Protein AF-A0A535E400-F1 (afdb_monomer)

Radius of gyration: 15.7 Å; Cα contacts (8 Å, |Δi|>4): 173; chains: 1; bounding box: 40×25×43 Å

Solvent-accessible surface area (backbone atoms only — not comparable to full-atom values): 6225 Å² total; per-residue (Å²): 116,65,69,53,28,50,51,27,45,48,40,24,52,52,17,51,52,37,37,52,54,22,48,54,35,40,61,75,34,59,84,60,87,68,82,94,63,97,67,65,91,65,48,52,52,55,51,12,53,51,27,9,50,51,5,20,55,40,16,41,76,36,69,87,43,65,66,16,49,40,28,18,52,41,3,33,47,34,11,49,36,41,26,52,37,24,51,30,45,40,46,23,68,74,68,70,42,74,71,39,49,61,50,25,54,50,51,38,52,54,39,51,50,50,40,51,50,52,47,52,54,64,74,78,110

Nearest PDB structures (foldseek):
  6n4n-assembly1_F  TM=5.732E-01  e=4.960E+00  synthetic construct
  7tcd-assembly1_A  TM=4.272E-01  e=2.840E+00  synthetic construct
  5nqn-assembly1_A  TM=3.923E-01  e=4.715E+00  Methylosinus trichosporium OB3b

Foldseek 3Di:
DVVQLVVLVVLLVLLVVLLVLLVVLCVLLVPQDADDDPDDDCNLSVQLNVLSVQLSVCCNVPVVDLSSVLSSLLSNLSSNLSSLLSVLSSVCVVVVPPVSNVVNVVSSVVSVVVSVVVSVVSVVD

Secondary structure (DSSP, 8-state):
-HHHHHHHHHHHHHHHHHHHHHHHHHHHTTTPPPP--SS-TTHHHHHHHHHHHHHHHHHHH-TT-HHHHHHHHHHHHHHHHHHHHHHHHHHHHHH--TTHHHHHHHHHHHHHHHHHHHHHHTT--

Sequence (125 aa):
MTRAAALAWSLCGIALAIVVVGGLLHLVSWNVSRPSGLTPRGFALLLAVAYALVGAIVASRAPRNAIGWIFAVAGVAAAAQYAIEQIVYVVSERSGSPLLAPAAVVMLVLGAINSLATAIALLYL

pLDDT: mean 80.52, std 13.1, range [53.44, 97.88]

Mean predicted aligned error: 7.52 Å

Structure (mmCIF, N/CA/C/O backbone):
data_AF-A0A535E400-F1
#
_entry.id   AF-A0A535E400-F1
#
loop_
_atom_site.group_PDB
_atom_site.id
_atom_site.type_symbol
_atom_site.label_atom_id
_atom_site.label_alt_id
_atom_site.label_comp_id
_atom_site.label_asym_id
_atom_site.label_entity_id
_atom_site.label_seq_id
_atom_site.pdbx_PDB_ins_code
_atom_site.Cartn_x
_atom_site.Cartn_y
_atom_site.Cartn_z
_atom_site.occupancy
_atom_site.B_iso_or_equiv
_atom_site.auth_seq_id
_atom_site.auth_comp_id
_atom_site.auth_asym_id
_atom_site.auth_atom_id
_atom_site.pdbx_PDB_model_num
ATOM 1 N N . MET A 1 1 ? -18.681 9.164 16.498 1.00 57.22 1 MET A N 1
ATOM 2 C CA . MET A 1 1 ? -18.130 7.951 15.846 1.00 57.22 1 MET A CA 1
ATOM 3 C C . MET A 1 1 ? -17.819 8.136 14.354 1.00 57.22 1 MET A C 1
ATOM 5 O O . MET 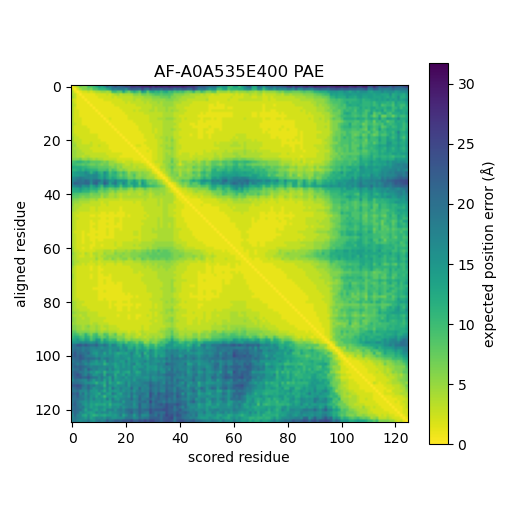A 1 1 ? -16.937 7.456 13.855 1.00 57.22 1 MET A O 1
ATOM 9 N N . THR A 1 2 ? -18.441 9.086 13.646 1.00 75.25 2 THR A N 1
ATOM 10 C CA . THR A 1 2 ? -18.266 9.282 12.190 1.00 75.25 2 THR A CA 1
ATOM 11 C C . THR A 1 2 ? -16.898 9.823 11.755 1.00 75.25 2 THR A C 1
ATOM 13 O O . THR A 1 2 ? -16.397 9.403 10.722 1.00 75.25 2 THR A O 1
ATOM 16 N N . ARG A 1 3 ? -16.251 10.706 12.535 1.00 87.00 3 ARG A N 1
ATOM 17 C CA . ARG A 1 3 ? -14.956 11.317 12.154 1.00 87.00 3 ARG A CA 1
ATOM 18 C C . ARG A 1 3 ? -13.804 10.309 12.060 1.00 87.00 3 ARG A C 1
ATOM 20 O O . ARG A 1 3 ? -13.054 10.337 11.095 1.00 87.00 3 ARG A O 1
ATOM 27 N N . ALA A 1 4 ? -13.689 9.405 13.035 1.00 86.25 4 ALA A N 1
ATOM 28 C CA . ALA A 1 4 ? -12.661 8.362 13.032 1.00 86.25 4 ALA A CA 1
ATOM 29 C C . ALA A 1 4 ? -12.864 7.376 11.873 1.00 86.25 4 ALA A C 1
ATOM 31 O O . ALA A 1 4 ? -11.920 7.055 11.163 1.00 86.25 4 ALA A O 1
ATOM 32 N N . ALA 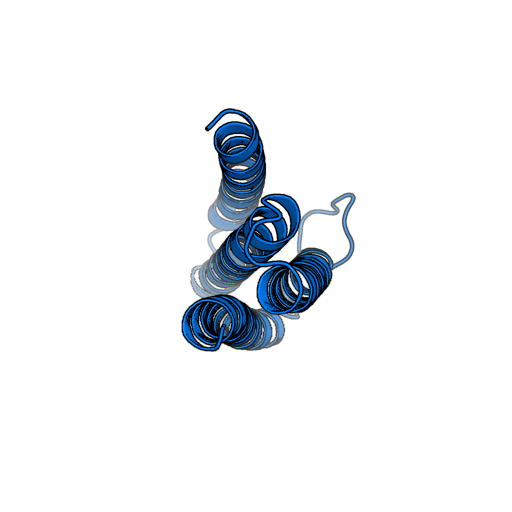A 1 5 ? -14.113 6.968 11.629 1.00 89.44 5 ALA A N 1
ATOM 33 C CA . ALA A 1 5 ? -14.444 6.142 10.477 1.00 89.44 5 ALA A CA 1
ATOM 34 C C . ALA A 1 5 ? -14.117 6.856 9.153 1.00 89.44 5 ALA A C 1
ATOM 36 O O . ALA A 1 5 ? -13.486 6.258 8.289 1.00 89.44 5 ALA A O 1
ATOM 37 N N . ALA A 1 6 ? -14.474 8.137 9.011 1.00 86.75 6 ALA A N 1
ATOM 38 C CA . ALA A 1 6 ? -14.159 8.923 7.819 1.00 86.75 6 ALA A CA 1
ATOM 39 C C . ALA A 1 6 ? -12.645 9.017 7.576 1.00 86.75 6 ALA A C 1
ATOM 41 O O . ALA A 1 6 ? -12.201 8.808 6.450 1.00 86.75 6 ALA A O 1
ATOM 42 N N . LEU A 1 7 ? -11.847 9.264 8.621 1.00 87.19 7 LEU A N 1
ATOM 43 C CA . LEU A 1 7 ? -10.387 9.292 8.515 1.00 87.19 7 LEU A CA 1
ATOM 44 C C . LEU A 1 7 ? -9.824 7.926 8.095 1.00 87.19 7 LEU A C 1
ATOM 46 O O . LEU A 1 7 ? -9.026 7.856 7.164 1.00 87.19 7 LEU A O 1
ATOM 50 N N . ALA A 1 8 ? -10.274 6.842 8.730 1.00 90.56 8 ALA A N 1
ATOM 51 C CA . ALA A 1 8 ? -9.824 5.487 8.423 1.00 90.56 8 ALA A CA 1
ATOM 52 C C . ALA A 1 8 ? -10.113 5.098 6.960 1.00 90.56 8 ALA A C 1
ATOM 54 O O . ALA A 1 8 ? -9.240 4.588 6.256 1.00 90.56 8 ALA A O 1
ATOM 55 N N . TRP A 1 9 ? -11.314 5.410 6.470 1.00 93.69 9 TRP A N 1
ATOM 56 C CA . TRP A 1 9 ? -11.683 5.182 5.072 1.00 93.69 9 TRP A CA 1
ATOM 57 C C . TRP A 1 9 ? -10.984 6.129 4.096 1.00 93.69 9 TRP A C 1
ATOM 59 O O . TRP A 1 9 ? -10.677 5.713 2.983 1.00 93.69 9 TRP A O 1
ATOM 69 N N . SER A 1 10 ? -10.668 7.358 4.509 1.00 87.62 10 SER A N 1
ATOM 70 C CA . SER A 1 10 ? -9.867 8.286 3.698 1.00 87.62 10 SER A CA 1
ATOM 71 C C . SER A 1 10 ? -8.452 7.748 3.491 1.00 87.62 10 SER A C 1
ATOM 73 O O . SER A 1 10 ? -7.964 7.744 2.365 1.00 87.62 10 SER A O 1
ATOM 75 N N . LEU A 1 11 ? -7.816 7.219 4.543 1.00 85.25 11 LEU A N 1
ATOM 76 C CA . LEU A 1 11 ? -6.508 6.561 4.437 1.00 85.25 11 LEU A CA 1
ATOM 77 C C . LEU A 1 11 ? -6.557 5.350 3.497 1.00 85.25 11 LEU A C 1
ATOM 79 O O . LEU A 1 11 ? -5.673 5.187 2.659 1.00 85.25 11 LEU A O 1
ATOM 83 N N . CYS A 1 12 ? -7.614 4.538 3.579 1.00 94.19 12 CYS A N 1
ATOM 84 C CA . CYS A 1 12 ? -7.816 3.435 2.643 1.00 94.19 12 CYS A CA 1
ATOM 85 C C . CYS A 1 12 ? -8.002 3.928 1.202 1.00 94.19 12 CYS A C 1
ATOM 87 O O . CYS A 1 12 ? -7.332 3.425 0.305 1.00 94.19 12 CYS A O 1
ATOM 89 N N . GLY A 1 13 ? -8.830 4.951 0.976 1.00 88.25 13 GLY A N 1
ATOM 90 C CA . GLY A 1 13 ? -9.009 5.563 -0.343 1.00 88.25 13 GLY A CA 1
ATOM 91 C C . GLY A 1 13 ? -7.697 6.090 -0.932 1.00 88.25 13 GLY A C 1
ATOM 92 O O . GLY A 1 13 ? -7.413 5.840 -2.101 1.00 88.25 13 GLY A O 1
ATOM 93 N N . ILE A 1 14 ? -6.861 6.739 -0.113 1.00 87.69 14 ILE A N 1
ATOM 94 C CA . ILE A 1 14 ? -5.519 7.194 -0.505 1.00 87.69 14 ILE A CA 1
ATOM 95 C C . ILE A 1 14 ? -4.641 6.004 -0.907 1.00 87.69 14 ILE A C 1
ATOM 97 O O . ILE A 1 14 ? -4.054 6.019 -1.988 1.00 87.69 14 ILE A O 1
ATOM 101 N N . ALA A 1 15 ? -4.574 4.958 -0.079 1.00 90.88 15 ALA A N 1
ATOM 102 C CA . ALA A 1 15 ? -3.788 3.764 -0.388 1.00 90.88 15 ALA A CA 1
ATOM 103 C C . ALA A 1 15 ? -4.242 3.109 -1.704 1.00 90.88 15 ALA A C 1
ATOM 105 O O . ALA A 1 15 ? -3.410 2.784 -2.550 1.00 90.88 15 ALA A O 1
ATOM 106 N N . LEU A 1 16 ? -5.554 2.972 -1.915 1.00 95.62 16 LEU A N 1
ATOM 107 C CA . LEU A 1 16 ? -6.117 2.401 -3.140 1.00 95.62 16 LEU A CA 1
ATOM 108 C C . LEU A 1 16 ? -5.820 3.266 -4.370 1.00 95.62 16 LEU A C 1
ATOM 110 O O . LEU A 1 16 ? -5.452 2.723 -5.409 1.00 95.62 16 LEU A O 1
ATOM 114 N N . ALA A 1 17 ? -5.914 4.593 -4.262 1.00 93.38 17 ALA A N 1
ATOM 115 C CA . ALA A 1 17 ? -5.559 5.496 -5.355 1.00 93.38 17 ALA A CA 1
ATOM 116 C C . ALA A 1 17 ? -4.083 5.342 -5.758 1.00 93.38 17 ALA A C 1
ATOM 118 O O . ALA A 1 17 ? -3.771 5.226 -6.945 1.00 93.38 17 ALA A O 1
ATOM 119 N N . ILE A 1 18 ? -3.178 5.259 -4.778 1.00 89.88 18 ILE A N 1
ATOM 120 C CA . ILE A 1 18 ? -1.750 5.019 -5.026 1.00 89.88 18 ILE A CA 1
ATOM 121 C C . ILE A 1 18 ? -1.533 3.640 -5.668 1.00 89.88 18 ILE A C 1
ATOM 123 O O . ILE A 1 18 ? -0.772 3.527 -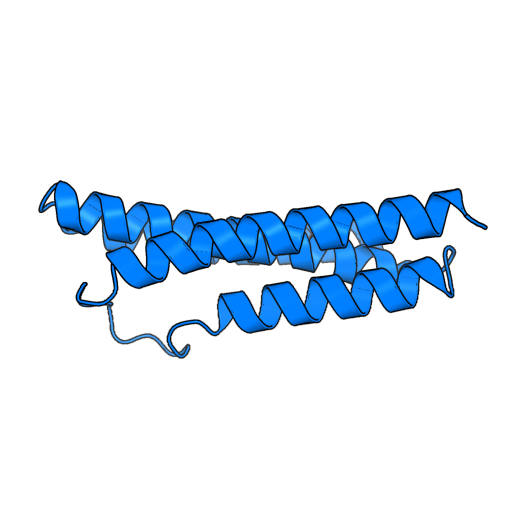6.631 1.00 89.88 18 ILE A O 1
ATOM 127 N N . VAL A 1 19 ? -2.223 2.599 -5.188 1.00 94.31 19 VAL A N 1
ATOM 128 C CA . VAL A 1 19 ? -2.168 1.249 -5.774 1.00 94.31 19 VAL A CA 1
ATOM 129 C C . VAL A 1 19 ? -2.622 1.253 -7.231 1.00 94.31 19 VAL A C 1
ATOM 131 O O . VAL A 1 19 ? -1.970 0.616 -8.055 1.00 94.31 19 VAL A O 1
ATOM 134 N N . VAL A 1 20 ? -3.691 1.976 -7.572 1.00 96.00 20 VAL A N 1
ATOM 135 C CA . VAL A 1 20 ? -4.165 2.098 -8.960 1.00 96.00 20 VAL A CA 1
ATOM 136 C C . VAL A 1 20 ? -3.092 2.740 -9.835 1.00 96.00 20 VAL A C 1
ATOM 138 O O . VAL A 1 20 ? -2.752 2.184 -10.878 1.00 96.00 20 VAL A O 1
ATOM 141 N N . VAL A 1 21 ? -2.495 3.851 -9.394 1.00 92.44 21 VAL A N 1
ATOM 142 C CA . VAL A 1 21 ? -1.403 4.512 -10.131 1.00 92.44 21 VAL A CA 1
ATOM 143 C C . VAL A 1 21 ? -0.209 3.570 -10.309 1.00 92.44 21 VAL A C 1
ATOM 145 O O . VAL A 1 21 ? 0.274 3.392 -11.428 1.00 92.44 21 VAL A O 1
ATOM 148 N N . GLY A 1 22 ? 0.232 2.906 -9.238 1.00 90.94 22 GLY A N 1
ATOM 149 C CA . GLY A 1 22 ? 1.299 1.909 -9.305 1.00 90.94 22 GLY A CA 1
ATOM 150 C C . GLY A 1 22 ? 0.947 0.740 -10.230 1.00 90.94 22 GLY A C 1
ATOM 151 O O . GLY A 1 22 ? 1.787 0.290 -10.997 1.00 90.94 22 GLY A O 1
ATOM 152 N N . GLY A 1 23 ? -0.304 0.276 -10.220 1.00 92.69 23 GLY A N 1
ATOM 153 C CA . GLY A 1 23 ? -0.822 -0.769 -11.105 1.00 92.69 23 GLY A CA 1
ATOM 154 C C . GLY A 1 23 ? -0.749 -0.383 -12.578 1.00 92.69 23 GLY A C 1
ATOM 155 O O . GLY A 1 23 ? -0.280 -1.172 -13.392 1.00 92.69 23 GLY A O 1
ATOM 156 N N . LEU A 1 24 ? -1.116 0.849 -12.926 1.00 93.12 24 LEU A N 1
ATOM 157 C CA . LEU A 1 24 ? -0.977 1.348 -14.295 1.00 93.12 24 LEU A CA 1
ATOM 158 C C . LEU A 1 24 ? 0.495 1.377 -14.736 1.00 93.12 24 LEU A C 1
ATOM 160 O O . LEU A 1 24 ? 0.823 0.901 -15.820 1.00 93.12 24 LEU A O 1
ATOM 164 N N . LEU A 1 25 ? 1.404 1.852 -13.878 1.00 89.25 25 LEU A N 1
ATOM 165 C CA . LEU A 1 25 ? 2.850 1.839 -14.151 1.00 89.25 25 LEU A CA 1
ATOM 166 C C . LEU A 1 25 ? 3.415 0.417 -14.274 1.00 89.25 25 LEU A C 1
ATOM 168 O O . LEU A 1 25 ? 4.319 0.153 -15.069 1.00 89.25 25 LEU A O 1
ATOM 172 N N . HIS A 1 26 ? 2.864 -0.516 -13.507 1.00 89.94 26 HIS A N 1
ATOM 173 C CA . HIS A 1 26 ? 3.225 -1.925 -13.555 1.00 89.94 26 HIS A CA 1
ATOM 174 C C . HIS A 1 26 ? 2.864 -2.580 -14.890 1.00 89.94 26 HIS A C 1
ATOM 176 O O . HIS A 1 26 ? 3.620 -3.421 -15.380 1.00 89.94 26 HIS A O 1
ATOM 182 N N . LEU A 1 27 ? 1.718 -2.200 -15.465 1.00 90.31 27 LEU A N 1
ATOM 183 C CA . LEU A 1 27 ? 1.293 -2.639 -16.795 1.00 90.31 27 LEU A CA 1
ATOM 184 C C . LEU A 1 27 ? 2.201 -2.060 -17.884 1.00 90.31 27 LEU A C 1
ATOM 186 O O . LEU A 1 27 ? 2.564 -2.777 -18.810 1.00 90.31 27 LEU A O 1
ATOM 190 N N . VAL A 1 28 ? 2.614 -0.794 -17.751 1.00 88.69 28 VAL A N 1
ATOM 191 C CA . VAL A 1 28 ? 3.566 -0.167 -18.685 1.00 88.69 28 VAL A CA 1
ATOM 192 C C . VAL A 1 28 ? 4.909 -0.898 -18.665 1.00 88.69 28 VAL A C 1
ATOM 194 O O . VAL A 1 28 ? 5.424 -1.250 -19.716 1.00 88.69 28 VAL A O 1
ATOM 197 N N . SER A 1 29 ? 5.426 -1.203 -17.475 1.00 83.38 29 SER A N 1
ATOM 198 C CA . SER A 1 29 ? 6.704 -1.906 -17.286 1.00 83.38 29 SER A CA 1
ATOM 199 C C . SER A 1 29 ? 6.568 -3.437 -17.294 1.00 83.38 29 SER A C 1
ATOM 201 O O . SER A 1 29 ? 7.376 -4.151 -16.683 1.00 83.38 29 SER A O 1
ATOM 203 N N . TRP A 1 30 ? 5.531 -3.993 -17.939 1.00 84.38 30 TRP A N 1
ATOM 204 C CA . TRP A 1 30 ? 5.265 -5.437 -17.892 1.00 84.38 30 TRP A CA 1
ATOM 205 C C . TRP A 1 30 ? 6.427 -6.277 -18.435 1.00 84.38 30 TRP A C 1
ATOM 207 O O . TRP A 1 30 ? 6.773 -7.302 -17.852 1.00 84.38 30 TRP A O 1
ATOM 217 N N . ASN A 1 31 ? 7.100 -5.807 -19.481 1.00 82.69 31 ASN A N 1
ATOM 218 C CA . ASN A 1 31 ? 8.164 -6.560 -20.150 1.00 82.69 31 ASN A CA 1
ATOM 219 C C . ASN A 1 31 ? 9.572 -6.277 -19.602 1.00 82.69 31 ASN A C 1
ATOM 221 O O . ASN A 1 31 ? 10.546 -6.869 -20.068 1.00 82.69 31 ASN A O 1
ATOM 225 N N . VAL A 1 32 ? 9.698 -5.406 -18.597 1.00 79.44 32 VAL A N 1
ATOM 226 C CA . VAL A 1 32 ? 10.989 -5.103 -17.973 1.00 79.44 32 VAL A CA 1
ATOM 227 C C . VAL A 1 32 ? 11.477 -6.318 -17.195 1.00 79.44 32 VAL A C 1
ATOM 229 O O . VAL A 1 32 ? 10.803 -6.806 -16.282 1.00 79.44 32 VAL A O 1
ATOM 232 N N . SER A 1 33 ? 12.674 -6.790 -17.545 1.00 75.50 33 SER A N 1
ATOM 233 C CA . SER A 1 33 ? 13.346 -7.869 -16.822 1.00 75.50 33 SER A CA 1
ATOM 234 C C . SER A 1 33 ? 13.659 -7.413 -15.399 1.00 75.50 33 SER A C 1
ATOM 236 O O . SER A 1 33 ? 14.402 -6.455 -15.193 1.00 75.50 33 SER A O 1
ATOM 238 N N . ARG A 1 34 ? 13.077 -8.094 -14.408 1.00 70.69 34 ARG A N 1
ATOM 239 C CA . ARG A 1 34 ? 13.363 -7.852 -12.990 1.00 70.69 34 ARG A CA 1
ATOM 240 C C . ARG A 1 34 ? 14.413 -8.846 -12.500 1.00 70.69 34 ARG A C 1
ATOM 242 O O . ARG A 1 34 ? 14.392 -9.995 -12.945 1.00 70.69 34 ARG A O 1
ATOM 249 N N . PRO A 1 35 ? 15.286 -8.451 -11.559 1.00 68.38 35 PRO A N 1
ATOM 250 C CA . PRO A 1 35 ? 16.113 -9.408 -10.836 1.00 68.38 35 PRO A CA 1
ATOM 251 C C . PRO A 1 35 ? 15.226 -10.504 -10.233 1.00 68.38 35 PRO A C 1
ATOM 253 O O . PRO A 1 35 ? 14.162 -10.203 -9.688 1.00 68.38 35 PRO A O 1
ATOM 256 N N . SER A 1 36 ? 15.643 -11.766 -10.328 1.00 65.06 36 SER A N 1
ATOM 257 C CA . SER A 1 36 ? 14.942 -12.881 -9.688 1.00 65.06 36 SER A CA 1
ATOM 258 C C . SER A 1 36 ? 14.981 -12.697 -8.167 1.00 65.06 36 SER A C 1
ATOM 260 O O . SER A 1 36 ? 15.999 -12.961 -7.529 1.00 65.06 36 SER A O 1
ATOM 262 N N . GLY A 1 37 ? 13.893 -12.176 -7.604 1.00 65.81 37 GLY A N 1
ATOM 263 C CA . GLY A 1 37 ? 13.713 -11.973 -6.170 1.00 65.81 37 GLY A CA 1
ATOM 264 C C . GLY A 1 37 ? 12.887 -13.083 -5.521 1.00 65.81 37 GLY A C 1
ATOM 265 O O . GLY A 1 37 ? 12.273 -13.904 -6.196 1.00 65.81 37 GLY A O 1
ATOM 266 N N . LEU A 1 38 ? 12.847 -13.075 -4.187 1.00 63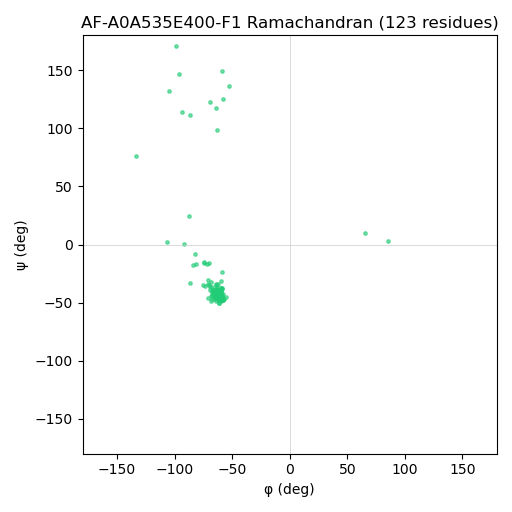.00 38 LEU A N 1
ATOM 267 C CA . LEU A 1 38 ? 12.063 -14.025 -3.386 1.00 63.00 38 LEU A CA 1
ATOM 268 C C . LEU A 1 38 ? 10.551 -13.738 -3.402 1.00 63.00 38 LEU A C 1
ATOM 270 O O . LEU A 1 38 ? 9.760 -14.586 -2.998 1.00 63.00 38 LEU A O 1
ATOM 274 N N . THR A 1 39 ? 10.133 -12.548 -3.836 1.00 70.12 39 THR A N 1
ATOM 275 C CA . THR A 1 39 ? 8.733 -12.114 -3.818 1.00 70.12 39 THR A CA 1
ATOM 276 C C . THR A 1 39 ? 8.108 -12.143 -5.216 1.00 70.12 39 THR A C 1
ATOM 278 O O . THR A 1 39 ? 8.686 -11.597 -6.160 1.00 70.12 39 THR A O 1
ATOM 281 N N . PRO A 1 40 ? 6.900 -12.725 -5.372 1.00 78.06 40 PRO A N 1
ATOM 282 C CA . PRO A 1 40 ? 6.177 -12.691 -6.635 1.00 78.06 40 PRO A CA 1
ATOM 283 C C . PRO A 1 40 ? 5.884 -11.264 -7.104 1.00 78.06 40 PRO A C 1
ATOM 285 O O . PRO A 1 40 ? 5.640 -10.346 -6.313 1.00 78.06 40 PRO A O 1
ATOM 288 N N . ARG A 1 41 ? 5.834 -11.091 -8.424 1.00 77.50 41 ARG A N 1
ATOM 289 C CA . ARG A 1 41 ? 5.450 -9.831 -9.056 1.00 77.50 41 ARG A CA 1
ATOM 290 C C . ARG A 1 41 ? 4.046 -9.411 -8.594 1.00 77.50 41 ARG A C 1
ATOM 292 O O . ARG A 1 41 ? 3.100 -10.178 -8.708 1.00 77.50 41 ARG A O 1
ATOM 299 N N . GLY A 1 42 ? 3.920 -8.192 -8.065 1.00 79.25 42 GLY A N 1
ATOM 300 C CA . GLY A 1 42 ? 2.645 -7.664 -7.557 1.00 79.25 42 GLY A CA 1
ATOM 301 C C . GLY A 1 42 ? 2.315 -8.043 -6.107 1.00 79.25 42 GLY A C 1
ATOM 302 O O . GLY A 1 42 ? 1.277 -7.633 -5.595 1.00 79.25 42 GLY A O 1
ATOM 303 N N . PHE A 1 43 ? 3.196 -8.755 -5.399 1.00 83.75 43 PHE A N 1
ATOM 304 C CA . PHE A 1 43 ? 2.971 -9.112 -3.994 1.00 83.75 43 PHE A CA 1
ATOM 305 C C . PHE A 1 43 ? 2.804 -7.886 -3.074 1.00 83.75 43 PHE A C 1
ATOM 307 O O . PHE A 1 43 ? 1.904 -7.856 -2.236 1.00 83.75 43 PHE A O 1
ATOM 314 N N . ALA A 1 44 ? 3.609 -6.837 -3.276 1.00 82.62 44 ALA A N 1
ATOM 315 C CA . ALA A 1 44 ? 3.514 -5.593 -2.504 1.00 82.62 44 ALA A CA 1
ATOM 316 C C . ALA A 1 44 ? 2.162 -4.878 -2.686 1.00 82.62 44 ALA A C 1
ATOM 318 O O . ALA A 1 44 ? 1.629 -4.318 -1.731 1.00 82.62 44 ALA A O 1
ATOM 319 N N . LEU A 1 45 ? 1.571 -4.958 -3.885 1.00 90.62 45 LEU A N 1
ATOM 320 C CA . LEU A 1 45 ? 0.229 -4.439 -4.152 1.00 90.62 45 LEU A CA 1
ATOM 321 C C . LEU A 1 45 ? -0.816 -5.168 -3.304 1.00 90.62 45 LEU A C 1
ATOM 323 O O . LEU A 1 45 ? -1.649 -4.520 -2.674 1.00 90.62 45 LEU A O 1
ATOM 327 N N . LEU A 1 46 ? -0.763 -6.503 -3.264 1.00 91.69 46 LEU A N 1
ATOM 328 C CA . LEU A 1 46 ? -1.723 -7.304 -2.499 1.00 91.69 46 LEU A CA 1
ATOM 329 C C . LEU A 1 46 ? -1.642 -6.985 -1.003 1.00 91.69 46 LEU A C 1
ATOM 331 O O . LEU A 1 46 ? -2.671 -6.789 -0.359 1.00 91.69 46 LEU A O 1
ATOM 335 N N . LEU A 1 47 ? -0.423 -6.862 -0.473 1.00 88.19 47 LEU A N 1
ATOM 336 C CA . LEU A 1 47 ? -0.179 -6.454 0.911 1.00 88.19 47 LEU A CA 1
ATOM 337 C C . LEU A 1 47 ? -0.711 -5.051 1.210 1.00 88.19 47 LEU A C 1
ATOM 339 O O . LEU A 1 47 ? -1.391 -4.867 2.216 1.00 88.19 47 LEU A O 1
ATOM 343 N N . ALA A 1 48 ? -0.456 -4.082 0.329 1.00 91.06 48 ALA A N 1
ATOM 344 C CA . ALA A 1 48 ? -0.941 -2.716 0.498 1.00 91.06 48 ALA A CA 1
ATOM 345 C C . ALA A 1 48 ? -2.473 -2.660 0.594 1.00 91.06 48 ALA A C 1
ATOM 347 O O . ALA A 1 48 ? -3.018 -2.041 1.511 1.00 91.06 48 ALA A O 1
ATOM 348 N N . VAL A 1 49 ? -3.167 -3.362 -0.308 1.00 96.50 49 VAL A N 1
ATOM 349 C CA . VAL A 1 49 ? -4.635 -3.443 -0.312 1.00 96.50 49 VAL A CA 1
ATOM 350 C C . VAL A 1 49 ? -5.148 -4.151 0.942 1.00 96.50 49 VAL A C 1
ATOM 352 O O . VAL A 1 49 ? -6.060 -3.644 1.598 1.00 96.50 49 VAL A O 1
ATOM 355 N N . ALA A 1 50 ? -4.551 -5.290 1.306 1.00 96.00 50 ALA A N 1
ATOM 356 C CA . ALA A 1 50 ? -4.945 -6.045 2.491 1.00 96.00 50 ALA A CA 1
ATOM 357 C C . ALA A 1 50 ? -4.805 -5.197 3.763 1.00 96.00 50 ALA A C 1
ATOM 359 O O . ALA A 1 50 ? -5.747 -5.105 4.551 1.00 96.00 50 ALA A O 1
ATOM 360 N N . TYR A 1 51 ? -3.670 -4.519 3.939 1.00 93.00 51 TYR A N 1
ATOM 361 C CA . TYR A 1 51 ? -3.428 -3.666 5.099 1.00 93.00 51 TYR A CA 1
ATOM 362 C C . TYR A 1 51 ? -4.367 -2.464 5.154 1.00 93.00 51 TYR A C 1
ATOM 364 O O . TYR A 1 51 ? -4.961 -2.208 6.202 1.00 93.00 51 TYR A O 1
ATOM 372 N N . ALA A 1 52 ? -4.576 -1.781 4.028 1.00 93.44 52 ALA A N 1
ATOM 373 C CA . ALA A 1 52 ? -5.481 -0.640 3.956 1.00 93.44 52 ALA A CA 1
ATOM 374 C C . ALA A 1 52 ? -6.925 -1.023 4.327 1.00 93.44 52 ALA A C 1
ATOM 376 O O . ALA A 1 52 ? -7.569 -0.319 5.108 1.00 93.44 52 ALA A O 1
ATOM 377 N N . LEU A 1 53 ? -7.421 -2.153 3.810 1.00 97.88 53 LEU A N 1
ATOM 378 C CA . LEU A 1 53 ? -8.774 -2.638 4.096 1.00 97.88 53 LEU A CA 1
ATOM 379 C C . LEU A 1 53 ? -8.922 -3.096 5.548 1.00 97.88 53 LEU A C 1
ATOM 381 O O . LEU A 1 53 ? -9.862 -2.677 6.226 1.00 97.88 53 LEU A O 1
ATOM 385 N N . VAL A 1 54 ? -7.992 -3.919 6.046 1.00 97.19 54 VAL A N 1
ATOM 386 C CA . VAL A 1 54 ? -8.008 -4.383 7.443 1.00 97.19 54 VAL A CA 1
ATOM 387 C C . VAL A 1 54 ? -7.942 -3.190 8.394 1.00 97.19 54 VAL A C 1
ATOM 389 O O . VAL A 1 54 ? -8.744 -3.103 9.324 1.00 97.19 54 VAL A O 1
ATOM 392 N N . GLY A 1 55 ? -7.057 -2.231 8.125 1.00 94.75 55 GLY A N 1
ATOM 393 C CA . GLY A 1 55 ? -6.917 -1.025 8.929 1.00 94.75 55 GLY A CA 1
ATOM 394 C C . GLY A 1 55 ? -8.185 -0.180 8.959 1.00 94.75 55 GLY A C 1
ATOM 395 O O . GLY A 1 55 ? -8.668 0.166 10.038 1.00 94.75 55 GLY A O 1
ATOM 396 N N . ALA A 1 56 ? -8.793 0.079 7.797 1.00 94.81 56 ALA A N 1
ATOM 397 C CA . ALA A 1 56 ? -10.046 0.827 7.721 1.00 94.81 56 ALA A CA 1
ATOM 398 C C . ALA A 1 56 ? -11.198 0.127 8.451 1.00 94.81 56 ALA A C 1
ATOM 400 O O . ALA A 1 56 ? -11.954 0.764 9.192 1.00 94.81 56 ALA A O 1
ATOM 401 N N . ILE A 1 57 ? -11.314 -1.193 8.295 1.00 97.31 57 ILE A N 1
ATOM 402 C CA . ILE A 1 57 ? -12.343 -1.994 8.961 1.00 97.31 57 ILE A CA 1
ATOM 403 C C . ILE A 1 57 ? -12.169 -1.959 10.484 1.00 97.31 57 ILE A C 1
ATOM 405 O O . ILE A 1 57 ? -13.136 -1.709 11.209 1.00 97.31 57 ILE A O 1
ATOM 409 N N . VAL A 1 58 ? -10.956 -2.197 10.982 1.00 96.19 58 VAL A N 1
ATOM 410 C CA . VAL A 1 58 ? -10.695 -2.263 12.426 1.00 96.19 58 VAL A CA 1
ATOM 411 C C . VAL A 1 58 ? -10.795 -0.873 13.059 1.00 96.19 58 VAL A C 1
ATOM 413 O O . VAL A 1 58 ? -11.487 -0.724 14.065 1.00 96.19 58 VAL A O 1
ATOM 416 N N . ALA A 1 59 ? -10.192 0.159 12.462 1.00 93.25 59 ALA A N 1
ATOM 417 C CA . ALA A 1 59 ? -10.212 1.520 13.007 1.00 93.25 59 ALA A CA 1
ATOM 418 C C . ALA A 1 59 ? -11.610 2.164 12.968 1.00 93.25 59 ALA A C 1
ATOM 420 O O . ALA A 1 59 ? -11.964 2.923 13.872 1.00 93.25 59 ALA A O 1
ATOM 421 N N . SER A 1 60 ? -12.440 1.844 11.966 1.00 95.25 60 SER A N 1
ATOM 422 C CA . SER A 1 60 ? -13.822 2.349 11.907 1.00 95.25 60 SER A CA 1
ATOM 423 C C . SER A 1 60 ? -14.733 1.723 12.965 1.00 95.25 60 SER A C 1
ATOM 425 O O . SER A 1 60 ? -15.610 2.410 13.491 1.00 95.25 60 SER A O 1
ATOM 427 N N . ARG A 1 61 ? -14.516 0.445 13.310 1.00 94.81 61 ARG A N 1
ATOM 428 C CA . ARG A 1 61 ? -15.306 -0.284 14.319 1.00 94.81 61 ARG A CA 1
ATOM 429 C C . ARG A 1 61 ? -14.790 -0.098 15.743 1.00 94.81 61 ARG A C 1
ATOM 431 O O . ARG A 1 61 ? -15.588 -0.054 16.674 1.00 94.81 61 ARG A O 1
ATOM 438 N N . ALA A 1 62 ? -13.480 0.046 15.917 1.00 93.94 62 ALA A N 1
ATOM 439 C CA . ALA A 1 62 ? -12.833 0.230 17.210 1.00 93.94 62 ALA A CA 1
ATOM 440 C C . ALA A 1 62 ? -11.810 1.383 17.156 1.00 93.94 62 ALA A C 1
ATOM 442 O O . ALA A 1 62 ? -10.607 1.136 17.173 1.00 93.94 62 ALA A O 1
ATOM 443 N N . PRO A 1 63 ? -12.251 2.657 17.159 1.00 89.56 63 PRO A N 1
ATOM 444 C CA . PRO A 1 63 ? -11.359 3.814 17.008 1.00 89.56 63 PRO A CA 1
ATOM 445 C C . PRO A 1 63 ? -10.259 3.939 18.068 1.00 89.56 63 PRO A C 1
ATOM 447 O O . PRO A 1 63 ? -9.248 4.586 17.820 1.00 89.56 63 PRO A O 1
ATOM 450 N N . ARG A 1 64 ? -10.461 3.342 19.252 1.00 91.25 64 ARG A N 1
ATOM 451 C CA . ARG A 1 64 ? -9.477 3.303 20.349 1.00 91.25 64 ARG A CA 1
ATOM 452 C C . ARG A 1 64 ? -8.434 2.191 20.189 1.00 91.25 64 ARG A C 1
ATOM 454 O O . ARG A 1 64 ? -7.509 2.124 20.988 1.00 91.25 64 ARG A O 1
ATOM 461 N N . ASN A 1 65 ? -8.599 1.300 19.213 1.00 89.25 65 ASN A N 1
ATOM 462 C CA . ASN A 1 65 ? -7.663 0.217 18.952 1.00 89.25 65 ASN A CA 1
ATOM 463 C C . ASN A 1 65 ? -6.544 0.712 18.023 1.00 89.25 65 ASN A C 1
ATOM 465 O O . ASN A 1 65 ? -6.779 0.962 16.839 1.00 89.25 65 ASN A O 1
ATOM 4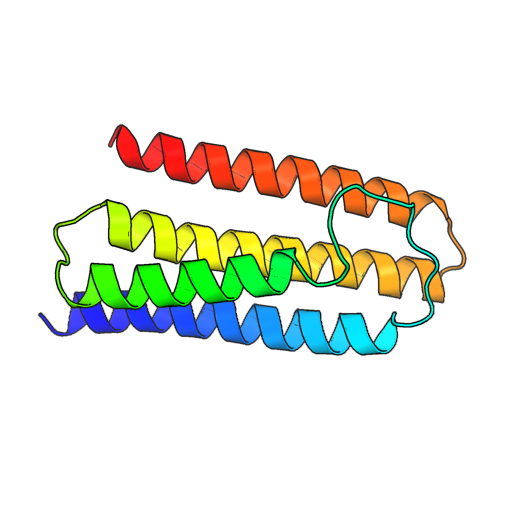69 N N . ALA A 1 66 ? -5.327 0.818 18.559 1.00 90.00 66 ALA A N 1
ATOM 470 C CA . ALA A 1 66 ? -4.149 1.262 17.817 1.00 90.00 66 ALA A CA 1
ATOM 471 C C . ALA A 1 66 ? -3.823 0.358 16.614 1.00 90.00 66 ALA A C 1
ATOM 473 O O . ALA A 1 66 ? -3.374 0.851 15.581 1.00 90.00 66 ALA A O 1
ATOM 474 N N . ILE A 1 67 ? -4.126 -0.944 16.694 1.00 90.62 67 ILE A N 1
ATOM 475 C CA . ILE A 1 67 ? -3.819 -1.917 15.636 1.00 90.62 67 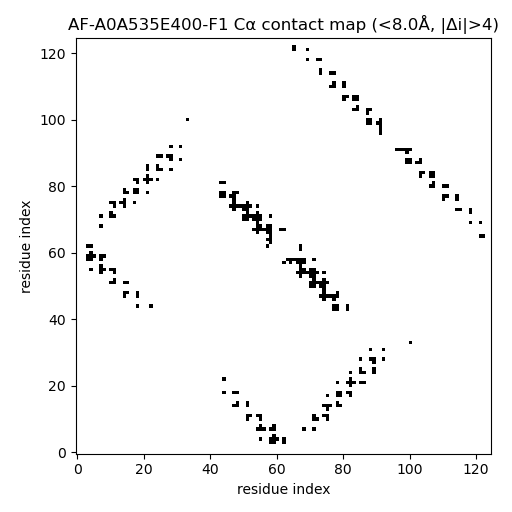ILE A CA 1
ATOM 476 C C . ILE A 1 67 ? -4.512 -1.532 14.324 1.00 90.62 67 ILE A C 1
ATOM 478 O O . ILE A 1 67 ? -3.890 -1.576 13.267 1.00 90.62 67 ILE A O 1
ATOM 482 N N . GLY A 1 68 ? -5.773 -1.088 14.371 1.00 91.00 68 GLY A N 1
ATOM 483 C CA . GLY A 1 68 ? -6.486 -0.665 13.160 1.00 91.00 68 GLY A CA 1
ATOM 484 C C . GLY A 1 68 ? -5.809 0.515 12.462 1.00 91.00 68 GLY A C 1
ATOM 485 O O . GLY A 1 68 ? -5.665 0.525 11.241 1.00 91.00 68 GLY A O 1
ATOM 486 N N . TRP A 1 69 ? -5.326 1.484 13.237 1.00 90.69 69 TRP A N 1
ATOM 487 C CA . TRP A 1 69 ? -4.605 2.638 12.705 1.00 90.69 69 TRP A CA 1
ATOM 488 C C . TRP A 1 69 ? -3.233 2.264 12.147 1.00 90.69 69 TRP A C 1
ATOM 490 O O . TRP A 1 69 ? -2.869 2.745 11.075 1.00 90.69 69 TRP A O 1
ATOM 500 N N . ILE A 1 70 ? -2.515 1.357 12.814 1.00 87.81 70 ILE A N 1
ATOM 501 C CA . ILE A 1 70 ? -1.230 0.833 12.335 1.00 87.81 70 ILE A CA 1
ATOM 502 C C . ILE A 1 70 ? -1.404 0.156 10.975 1.00 87.81 70 ILE A C 1
ATOM 504 O O . ILE A 1 70 ? -0.670 0.472 10.043 1.00 87.81 70 ILE A O 1
ATOM 508 N N . PHE A 1 71 ? -2.409 -0.709 10.819 1.00 90.12 71 PHE A N 1
ATOM 509 C CA . PHE A 1 71 ? -2.698 -1.343 9.530 1.00 90.12 71 PHE A CA 1
ATOM 510 C C . PHE A 1 71 ? -3.095 -0.320 8.453 1.00 90.12 71 PHE A C 1
ATOM 512 O O . PHE A 1 71 ? -2.664 -0.444 7.308 1.00 90.12 71 PHE A O 1
ATOM 519 N N . ALA A 1 72 ? -3.856 0.722 8.806 1.00 88.50 72 ALA A N 1
ATOM 520 C CA . ALA A 1 72 ? -4.246 1.760 7.852 1.00 88.50 72 ALA A CA 1
ATOM 521 C C . ALA A 1 72 ? -3.025 2.539 7.328 1.00 88.50 72 ALA A C 1
ATOM 523 O O . ALA A 1 72 ? -2.881 2.717 6.118 1.00 88.50 72 ALA A O 1
ATOM 524 N N . VAL A 1 73 ? -2.118 2.951 8.221 1.00 87.69 73 VAL A N 1
ATOM 525 C CA . VAL A 1 73 ? -0.870 3.643 7.854 1.00 87.69 73 VAL A CA 1
ATOM 526 C C . VAL A 1 73 ? 0.071 2.712 7.086 1.00 87.69 73 VAL A C 1
ATOM 528 O O . VAL A 1 73 ? 0.614 3.111 6.056 1.00 87.69 73 VAL A O 1
ATOM 531 N N . ALA A 1 74 ? 0.211 1.459 7.524 1.00 86.31 74 ALA A N 1
ATOM 532 C CA . ALA A 1 74 ? 1.014 0.454 6.832 1.00 86.31 74 ALA A CA 1
ATOM 533 C C . ALA A 1 74 ? 0.508 0.199 5.403 1.00 86.31 74 ALA A C 1
ATOM 535 O O . ALA A 1 74 ? 1.317 0.044 4.491 1.00 86.31 74 ALA A O 1
ATOM 536 N N . GLY A 1 75 ? -0.811 0.214 5.181 1.00 88.31 75 GLY A N 1
ATOM 537 C CA . GLY A 1 75 ? -1.404 0.112 3.847 1.00 88.31 75 GLY A CA 1
ATOM 538 C C . GLY A 1 75 ? -1.016 1.271 2.928 1.00 88.31 75 GLY A C 1
ATOM 539 O O . GLY A 1 75 ? -0.634 1.040 1.781 1.00 88.31 75 GLY A O 1
ATOM 540 N N . VAL A 1 76 ? -1.041 2.510 3.434 1.00 85.12 76 VAL A N 1
ATOM 541 C CA . VAL A 1 76 ? -0.595 3.696 2.676 1.00 85.12 76 VAL A CA 1
ATOM 542 C C . VAL A 1 76 ? 0.900 3.616 2.360 1.00 85.12 76 VAL A C 1
ATOM 544 O O . VAL A 1 76 ? 1.303 3.859 1.222 1.00 85.12 76 VAL A O 1
ATOM 547 N N . ALA A 1 77 ? 1.721 3.243 3.341 1.00 84.19 77 ALA A N 1
ATOM 548 C CA . ALA A 1 77 ? 3.167 3.154 3.168 1.00 84.19 77 ALA A CA 1
ATOM 549 C C . ALA A 1 77 ? 3.559 2.055 2.164 1.00 84.19 77 ALA A C 1
ATOM 551 O O . ALA A 1 77 ? 4.343 2.307 1.247 1.00 84.19 77 ALA A O 1
ATOM 552 N N . ALA A 1 78 ? 2.936 0.877 2.259 1.00 85.88 78 ALA A N 1
ATOM 553 C CA . ALA A 1 78 ? 3.125 -0.212 1.304 1.00 85.88 78 ALA A CA 1
ATOM 554 C C . ALA A 1 78 ? 2.669 0.176 -0.114 1.00 85.88 78 ALA A C 1
ATOM 556 O O . ALA A 1 78 ? 3.350 -0.147 -1.088 1.00 85.88 78 ALA A O 1
ATOM 557 N N . ALA A 1 79 ? 1.557 0.911 -0.247 1.00 88.75 79 ALA A N 1
ATOM 558 C CA . ALA A 1 79 ? 1.098 1.419 -1.539 1.00 88.75 79 ALA A CA 1
ATOM 559 C C . ALA A 1 79 ? 2.119 2.386 -2.160 1.00 88.75 79 ALA A C 1
ATOM 561 O O . ALA A 1 79 ? 2.457 2.256 -3.337 1.00 88.75 79 ALA A O 1
ATOM 562 N N . ALA A 1 80 ? 2.639 3.329 -1.368 1.00 85.94 80 ALA A N 1
ATOM 563 C CA . ALA A 1 80 ? 3.644 4.291 -1.819 1.00 85.94 80 ALA A CA 1
ATOM 564 C C . ALA A 1 80 ? 4.938 3.596 -2.251 1.00 85.94 80 ALA A C 1
ATOM 566 O O . ALA A 1 80 ? 5.453 3.863 -3.335 1.00 85.94 80 ALA A O 1
ATOM 567 N N . GLN A 1 81 ? 5.424 2.656 -1.443 1.00 82.81 81 GLN A N 1
ATOM 568 C CA . GLN A 1 81 ? 6.593 1.841 -1.756 1.00 82.81 81 GLN A CA 1
ATOM 569 C C . GLN A 1 81 ? 6.414 1.077 -3.074 1.00 82.81 81 GLN A C 1
ATOM 571 O O . GLN A 1 81 ? 7.295 1.115 -3.933 1.00 82.81 81 GLN A O 1
ATOM 576 N N . TYR A 1 82 ? 5.257 0.438 -3.265 1.00 87.12 82 TYR A N 1
ATOM 577 C CA . TYR A 1 82 ? 4.921 -0.242 -4.512 1.00 87.12 82 TYR A CA 1
ATOM 578 C C . TYR A 1 82 ? 4.931 0.716 -5.712 1.00 87.12 82 TYR A C 1
ATOM 580 O O . TYR A 1 82 ? 5.527 0.400 -6.743 1.00 87.12 82 TYR A O 1
ATOM 588 N N . ALA A 1 83 ? 4.310 1.893 -5.589 1.00 87.62 83 ALA A N 1
ATOM 589 C CA . ALA A 1 83 ? 4.279 2.880 -6.664 1.00 87.62 83 ALA A CA 1
ATOM 590 C C . ALA A 1 83 ? 5.686 3.386 -7.021 1.00 87.62 83 ALA A C 1
ATOM 592 O O . ALA A 1 83 ? 6.019 3.439 -8.204 1.00 87.62 83 ALA A O 1
ATOM 593 N N . ILE A 1 84 ? 6.528 3.684 -6.025 1.00 83.25 84 ILE A N 1
ATOM 594 C CA . ILE A 1 84 ? 7.927 4.096 -6.231 1.00 83.25 84 ILE A CA 1
ATOM 595 C C . ILE A 1 84 ? 8.692 3.019 -7.000 1.00 83.25 84 ILE A C 1
ATOM 597 O O . ILE A 1 84 ? 9.347 3.328 -7.993 1.00 83.25 84 ILE A O 1
ATOM 601 N N . GLU A 1 85 ? 8.565 1.755 -6.596 1.00 81.75 85 GLU A N 1
ATOM 602 C CA . GLU A 1 85 ? 9.195 0.636 -7.297 1.00 81.75 85 GLU A CA 1
ATOM 603 C C . GLU A 1 85 ? 8.795 0.614 -8.786 1.00 81.75 85 GLU A C 1
ATOM 605 O O . GLU A 1 85 ? 9.656 0.496 -9.659 1.00 81.75 85 GLU A O 1
ATOM 610 N N . GLN A 1 86 ? 7.504 0.793 -9.098 1.00 85.94 86 GLN A N 1
ATOM 611 C CA . GLN A 1 86 ? 7.040 0.798 -10.491 1.00 85.94 86 GLN A CA 1
ATOM 612 C C . GLN A 1 86 ? 7.519 2.025 -11.274 1.00 85.94 86 GLN A C 1
ATOM 614 O O . GLN A 1 86 ? 7.856 1.891 -12.449 1.00 85.94 86 GLN A O 1
ATOM 619 N N . ILE A 1 87 ? 7.593 3.201 -10.640 1.00 85.25 87 ILE A N 1
ATOM 620 C CA . ILE A 1 87 ? 8.162 4.407 -11.259 1.00 85.25 87 ILE A CA 1
ATOM 621 C C . ILE A 1 87 ? 9.599 4.128 -11.690 1.00 85.25 87 ILE A C 1
ATOM 623 O O . ILE A 1 87 ? 9.964 4.416 -12.828 1.00 85.25 87 ILE A O 1
ATOM 627 N N . VAL A 1 88 ? 10.408 3.532 -10.815 1.00 82.81 88 VAL A N 1
ATOM 628 C CA . VAL A 1 88 ? 11.816 3.284 -11.123 1.00 82.81 88 VAL A CA 1
ATOM 629 C C . VAL A 1 88 ? 11.979 2.282 -12.269 1.00 82.81 88 VAL A C 1
ATOM 631 O O . VAL A 1 88 ? 12.819 2.505 -13.141 1.00 82.81 88 VAL A O 1
ATOM 634 N N . TYR A 1 89 ? 11.153 1.233 -12.336 1.00 81.00 89 TYR A N 1
ATOM 635 C CA . TYR A 1 89 ? 11.174 0.314 -13.480 1.00 81.00 89 TYR A CA 1
ATOM 636 C C . TYR A 1 89 ? 10.790 0.996 -14.794 1.00 81.00 89 TYR A C 1
ATOM 638 O O . TYR A 1 89 ? 11.499 0.829 -15.784 1.00 81.00 89 TYR A O 1
ATOM 646 N N . VAL A 1 90 ? 9.726 1.805 -14.805 1.00 85.38 90 VAL A N 1
ATOM 647 C CA . VAL A 1 90 ? 9.316 2.560 -16.003 1.00 85.38 90 VAL A CA 1
ATOM 648 C C . VAL A 1 90 ? 10.406 3.544 -16.437 1.00 85.38 90 VAL A C 1
ATOM 650 O O . VAL A 1 90 ? 10.664 3.699 -17.630 1.00 85.38 90 VAL A O 1
ATOM 653 N N . VAL A 1 91 ? 11.065 4.216 -15.490 1.00 84.88 91 VAL A N 1
ATOM 654 C CA . VAL A 1 91 ? 12.156 5.147 -15.807 1.00 84.88 91 VAL A CA 1
ATOM 655 C C . VAL A 1 91 ? 13.369 4.395 -16.350 1.00 84.88 91 VAL A C 1
ATOM 657 O O . VAL A 1 91 ? 13.911 4.833 -17.356 1.00 84.88 91 VAL A O 1
ATOM 660 N N . SER A 1 92 ? 13.756 3.265 -15.749 1.00 80.31 92 SER A N 1
ATOM 661 C CA . SER A 1 92 ? 14.877 2.429 -16.213 1.00 80.31 92 SER A CA 1
ATOM 662 C C . SER A 1 92 ? 14.668 1.913 -17.637 1.00 80.31 92 SER A C 1
ATOM 664 O O . SER A 1 92 ? 15.590 1.957 -18.452 1.00 80.31 92 SER A O 1
ATOM 666 N N . GLU A 1 93 ? 13.447 1.484 -17.956 1.00 82.75 93 GLU A N 1
ATOM 667 C CA . GLU A 1 93 ? 13.065 1.057 -19.303 1.00 82.75 93 GLU A CA 1
ATOM 668 C C . GLU A 1 93 ? 13.206 2.195 -20.320 1.00 82.75 93 GLU A C 1
ATOM 670 O O . GLU A 1 93 ? 13.765 2.003 -21.397 1.00 82.75 93 GLU A O 1
ATOM 675 N N . ARG A 1 94 ? 12.750 3.402 -19.962 1.00 81.81 94 ARG A N 1
ATOM 676 C CA . ARG A 1 94 ? 12.816 4.579 -20.842 1.00 81.81 94 ARG A CA 1
ATOM 677 C C . ARG A 1 94 ? 14.223 5.150 -20.992 1.00 81.81 94 ARG A C 1
ATOM 679 O O . ARG A 1 94 ? 14.549 5.665 -22.056 1.00 81.81 94 ARG A O 1
ATOM 686 N N . SER A 1 95 ? 15.031 5.119 -19.934 1.00 80.38 95 SER A N 1
ATOM 687 C CA . SER A 1 95 ? 16.382 5.686 -19.927 1.00 80.38 95 SER A CA 1
ATOM 688 C C . SER A 1 95 ? 17.438 4.734 -20.486 1.00 80.38 95 SER A C 1
ATOM 690 O O . SER A 1 95 ? 18.548 5.175 -20.777 1.00 80.38 95 SER A O 1
ATOM 692 N N . GLY A 1 96 ? 17.138 3.433 -20.571 1.00 75.94 96 GLY A N 1
ATOM 693 C CA . GLY A 1 96 ? 18.117 2.394 -20.891 1.00 75.94 96 GLY A CA 1
ATOM 694 C C . GLY A 1 96 ? 19.203 2.221 -19.820 1.00 75.94 96 GLY A C 1
ATOM 695 O O . GLY A 1 96 ? 20.188 1.525 -20.063 1.00 75.94 96 GLY A O 1
ATOM 696 N N . SER A 1 97 ? 19.066 2.853 -18.644 1.00 70.81 97 SER A N 1
ATOM 697 C CA . SER A 1 97 ? 20.079 2.812 -17.586 1.00 70.81 97 SER A CA 1
ATOM 698 C C . SER A 1 97 ? 19.798 1.683 -16.577 1.00 70.81 97 SER A C 1
ATOM 700 O O . SER A 1 97 ? 18.820 1.744 -15.821 1.00 70.81 97 SER A O 1
ATOM 702 N N . PRO A 1 98 ? 20.666 0.652 -16.498 1.00 66.69 98 PRO A N 1
ATOM 703 C CA . PRO A 1 98 ? 20.426 -0.524 -15.657 1.00 66.69 98 PRO A CA 1
ATOM 704 C C . PRO A 1 98 ? 20.627 -0.256 -14.157 1.00 66.69 98 PRO A C 1
ATOM 706 O O . PRO A 1 98 ? 20.153 -1.029 -13.332 1.00 66.69 98 PRO A O 1
ATOM 709 N N . LEU A 1 99 ? 21.292 0.846 -13.781 1.00 65.88 99 LEU A N 1
ATOM 710 C CA . LEU A 1 99 ? 21.581 1.213 -12.383 1.00 65.88 99 LEU A CA 1
ATOM 711 C C . LEU A 1 99 ? 20.347 1.682 -11.596 1.00 65.88 99 LEU A C 1
ATOM 713 O O . LEU A 1 99 ? 20.369 1.693 -10.366 1.00 65.88 99 LEU A O 1
ATOM 717 N N . LEU A 1 100 ? 19.262 2.040 -12.285 1.00 66.00 100 LEU A N 1
ATOM 718 C CA . LEU A 1 100 ? 18.037 2.494 -11.632 1.00 66.00 100 LEU A CA 1
ATOM 719 C C . LEU A 1 100 ? 17.255 1.327 -11.008 1.00 66.00 100 LEU A C 1
ATOM 721 O O . LEU A 1 100 ? 16.732 1.475 -9.910 1.00 66.00 100 LEU A O 1
ATOM 725 N N . ALA A 1 101 ? 17.254 0.136 -11.611 1.00 61.62 101 ALA A N 1
ATOM 726 C CA . ALA A 1 101 ? 16.573 -1.032 -11.042 1.00 61.62 101 ALA A CA 1
ATOM 727 C C . ALA A 1 101 ? 17.126 -1.469 -9.657 1.00 61.62 101 ALA A C 1
ATOM 729 O O . ALA A 1 101 ? 16.326 -1.667 -8.741 1.00 61.62 101 ALA A O 1
ATOM 730 N N . PRO A 1 102 ? 18.454 -1.543 -9.421 1.00 58.91 102 PRO A N 1
ATOM 731 C CA . PRO A 1 102 ? 19.019 -1.733 -8.081 1.00 58.91 102 PRO A CA 1
ATOM 732 C C . PRO A 1 102 ? 18.617 -0.639 -7.084 1.00 58.91 102 PRO A C 1
ATOM 734 O O . PRO A 1 102 ? 18.318 -0.943 -5.930 1.00 58.91 102 PRO A O 1
ATOM 737 N N . ALA A 1 103 ? 18.549 0.625 -7.518 1.00 60.91 103 ALA A N 1
ATOM 738 C CA . ALA A 1 103 ? 18.086 1.722 -6.669 1.00 60.91 103 ALA A CA 1
ATOM 739 C C . ALA A 1 103 ? 16.609 1.554 -6.269 1.00 60.91 103 ALA A C 1
ATOM 741 O O . ALA A 1 103 ? 16.259 1.846 -5.127 1.00 60.91 103 ALA A O 1
ATOM 742 N N . ALA A 1 104 ? 15.766 1.000 -7.152 1.00 59.81 104 ALA A N 1
ATOM 743 C CA . ALA A 1 104 ? 14.384 0.631 -6.828 1.00 59.81 104 ALA A CA 1
ATOM 744 C C . ALA A 1 104 ? 1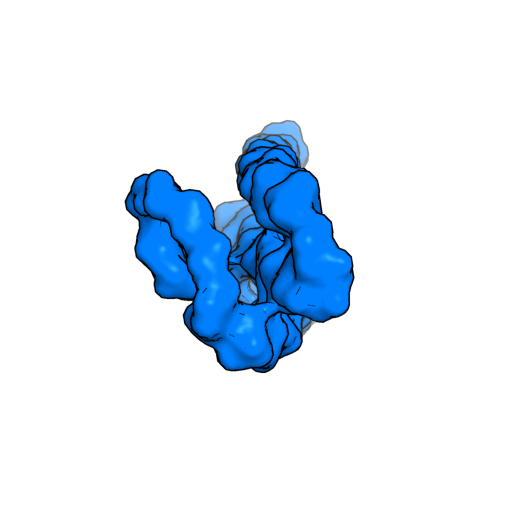4.325 -0.377 -5.678 1.00 59.81 104 ALA A C 1
ATOM 746 O O . ALA A 1 104 ? 13.537 -0.212 -4.754 1.00 59.81 104 ALA A O 1
ATOM 747 N N . VAL A 1 105 ? 15.179 -1.405 -5.721 1.00 59.44 105 VAL A N 1
ATOM 748 C CA . VAL A 1 105 ? 15.250 -2.445 -4.684 1.00 59.44 105 VAL A CA 1
ATOM 749 C C . VAL A 1 105 ? 15.731 -1.856 -3.359 1.00 59.44 105 VAL A C 1
ATOM 751 O O . VAL A 1 105 ? 15.176 -2.171 -2.310 1.00 59.44 105 VAL A O 1
ATOM 754 N N . VAL A 1 106 ? 16.709 -0.950 -3.385 1.00 62.41 106 VAL A N 1
ATOM 755 C CA . VAL A 1 106 ? 17.173 -0.255 -2.174 1.00 62.41 106 VAL A CA 1
ATOM 756 C C . VAL A 1 106 ? 16.075 0.644 -1.601 1.00 62.41 106 VAL A C 1
ATOM 758 O O . VAL A 1 106 ? 15.811 0.588 -0.403 1.00 62.41 106 VAL A O 1
ATOM 761 N N . MET A 1 107 ? 15.377 1.417 -2.436 1.00 62.31 107 MET A N 1
ATOM 762 C CA . MET A 1 107 ? 14.240 2.237 -2.001 1.00 62.31 107 MET A CA 1
ATOM 763 C C . MET A 1 107 ? 13.083 1.384 -1.472 1.00 62.31 107 MET A C 1
ATOM 765 O O . MET A 1 107 ? 12.451 1.757 -0.486 1.00 62.31 107 MET A O 1
ATOM 769 N N . LEU A 1 108 ? 12.839 0.220 -2.076 1.00 59.62 108 LEU A N 1
ATOM 770 C CA . LEU A 1 108 ? 11.875 -0.768 -1.606 1.00 59.62 108 LEU A CA 1
ATOM 771 C C . LEU A 1 108 ? 12.259 -1.272 -0.208 1.00 59.62 108 LEU A C 1
ATOM 773 O O . LEU A 1 108 ? 11.427 -1.251 0.693 1.00 59.62 108 LEU A O 1
ATOM 777 N N . VAL A 1 109 ? 13.507 -1.687 -0.001 1.00 59.06 109 VAL A N 1
ATOM 778 C CA . VAL A 1 109 ? 13.981 -2.198 1.295 1.00 59.06 109 VAL A CA 1
ATOM 779 C C . VAL A 1 109 ? 13.943 -1.105 2.363 1.00 59.06 109 VAL A C 1
ATOM 781 O O . VAL A 1 109 ? 13.415 -1.332 3.450 1.00 59.06 109 VAL A O 1
ATOM 784 N N . LEU A 1 110 ? 14.417 0.102 2.051 1.00 65.06 110 LEU A N 1
ATOM 785 C CA . LEU A 1 110 ? 14.363 1.242 2.969 1.00 65.06 110 LEU A CA 1
ATOM 786 C C . LEU A 1 110 ? 12.921 1.655 3.284 1.00 65.06 110 LEU A C 1
ATOM 788 O O . LEU A 1 110 ? 12.606 1.952 4.434 1.00 65.06 110 LEU A O 1
ATOM 792 N N . GLY A 1 111 ? 12.028 1.616 2.295 1.00 60.88 111 GLY A N 1
ATOM 793 C CA . GLY A 1 111 ? 10.600 1.871 2.475 1.00 60.88 111 GLY A CA 1
ATOM 794 C C . GLY A 1 111 ? 9.932 0.838 3.382 1.00 60.88 111 GLY A C 1
ATOM 795 O O . GLY A 1 111 ? 9.187 1.217 4.286 1.00 60.88 111 GLY A O 1
ATOM 796 N N . ALA A 1 112 ? 10.252 -0.448 3.213 1.00 56.91 112 ALA A N 1
ATOM 797 C CA . ALA A 1 112 ? 9.765 -1.517 4.084 1.00 56.91 112 ALA A CA 1
ATOM 798 C C . ALA A 1 112 ? 10.256 -1.330 5.525 1.00 56.91 112 ALA A C 1
ATOM 800 O O . ALA A 1 112 ? 9.462 -1.412 6.460 1.00 56.91 112 ALA A O 1
ATOM 801 N N . ILE A 1 113 ? 11.544 -1.017 5.700 1.00 62.69 113 ILE A N 1
ATOM 802 C CA . ILE A 1 113 ? 12.146 -0.741 7.011 1.00 62.69 113 ILE A CA 1
ATOM 803 C C . ILE A 1 113 ? 11.478 0.474 7.660 1.00 62.69 113 ILE A C 1
ATOM 805 O O . ILE A 1 113 ? 11.123 0.411 8.832 1.00 62.69 113 ILE A O 1
ATOM 809 N N . ASN A 1 114 ? 11.246 1.553 6.912 1.00 58.47 114 ASN A N 1
ATOM 810 C CA . ASN A 1 114 ? 10.595 2.755 7.432 1.00 58.47 114 ASN A CA 1
ATOM 811 C C . ASN A 1 114 ? 9.119 2.509 7.793 1.00 58.47 114 ASN A C 1
ATOM 813 O O . ASN A 1 114 ? 8.630 3.013 8.802 1.00 58.47 114 ASN A O 1
ATOM 817 N N . SER A 1 115 ? 8.414 1.692 7.009 1.00 55.16 115 SER A N 1
ATOM 818 C CA . SER A 1 115 ? 7.029 1.280 7.284 1.00 55.16 115 SER A CA 1
ATOM 819 C C . SER A 1 115 ? 6.942 0.405 8.537 1.00 55.16 115 SER A C 1
ATOM 821 O O . SER A 1 115 ? 6.037 0.557 9.3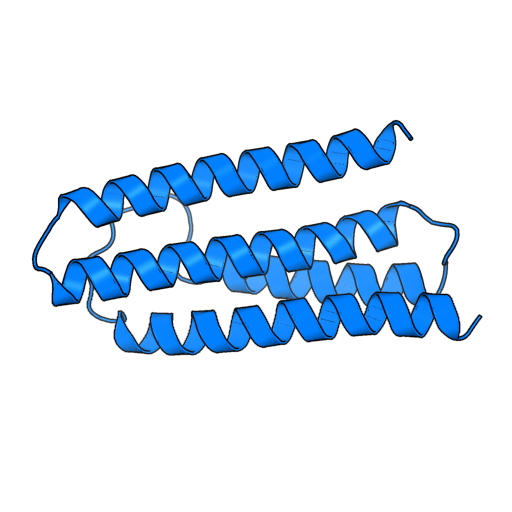54 1.00 55.16 115 SER A O 1
ATOM 823 N N . LEU A 1 116 ? 7.921 -0.483 8.722 1.00 61.31 116 LEU A N 1
ATOM 824 C CA . LEU A 1 116 ? 8.044 -1.302 9.922 1.00 61.31 116 LEU A CA 1
ATOM 825 C C . LEU A 1 116 ? 8.398 -0.436 11.140 1.00 61.31 116 LEU A C 1
ATOM 827 O O . LEU A 1 116 ? 7.778 -0.566 12.188 1.00 61.31 116 LEU A O 1
ATOM 831 N N . ALA A 1 117 ? 9.345 0.493 10.992 1.00 59.31 117 ALA A N 1
ATOM 832 C CA . ALA A 1 117 ? 9.771 1.404 12.049 1.00 59.31 117 ALA A CA 1
ATOM 833 C C . ALA A 1 117 ? 8.644 2.347 12.490 1.00 59.31 117 ALA A C 1
ATOM 835 O O . ALA A 1 117 ? 8.465 2.564 13.683 1.00 59.31 117 ALA A O 1
ATOM 836 N N . THR A 1 118 ? 7.845 2.865 11.555 1.00 53.44 118 THR A N 1
ATOM 837 C CA . THR A 1 118 ? 6.667 3.689 11.874 1.00 53.44 118 THR A CA 1
ATOM 838 C C . THR A 1 118 ? 5.572 2.877 12.557 1.00 53.44 118 THR A C 1
ATOM 840 O O . THR A 1 118 ? 5.012 3.342 13.547 1.00 53.44 118 THR A O 1
ATOM 843 N N . ALA A 1 119 ? 5.310 1.646 12.109 1.00 55.09 119 ALA A N 1
ATOM 844 C CA . ALA A 1 119 ? 4.392 0.740 12.799 1.00 55.09 119 ALA A CA 1
ATOM 845 C C . ALA A 1 119 ? 4.855 0.427 14.234 1.00 55.09 119 ALA A C 1
ATOM 847 O O . ALA A 1 119 ? 4.038 0.421 15.149 1.00 55.09 119 ALA A O 1
ATOM 848 N N . ILE A 1 120 ? 6.162 0.221 14.436 1.00 61.12 120 ILE A N 1
ATOM 849 C CA . ILE A 1 120 ? 6.767 -0.017 15.752 1.00 61.12 120 ILE A CA 1
ATOM 850 C C . ILE A 1 120 ? 6.688 1.238 16.629 1.00 61.12 120 ILE A C 1
ATOM 852 O O . ILE A 1 120 ? 6.263 1.148 17.774 1.00 61.12 120 ILE A O 1
ATOM 856 N N . ALA A 1 121 ? 7.040 2.415 16.108 1.00 58.84 121 ALA A N 1
ATOM 857 C CA . ALA A 1 121 ? 6.988 3.670 16.859 1.00 58.84 121 ALA A CA 1
ATOM 858 C C . ALA A 1 121 ? 5.571 3.987 17.366 1.00 58.84 121 ALA A C 1
ATOM 860 O O . ALA A 1 121 ? 5.409 4.444 18.492 1.00 58.84 121 ALA A O 1
ATOM 861 N N . LEU A 1 122 ? 4.543 3.677 16.571 1.00 56.62 122 LEU A N 1
ATOM 862 C CA . LEU A 1 122 ? 3.139 3.840 16.959 1.00 56.62 122 LEU A CA 1
ATOM 863 C C . LEU A 1 122 ? 2.670 2.854 18.044 1.00 56.62 122 LEU A C 1
ATOM 865 O O . LEU A 1 122 ? 1.623 3.088 18.637 1.00 56.62 122 LEU A O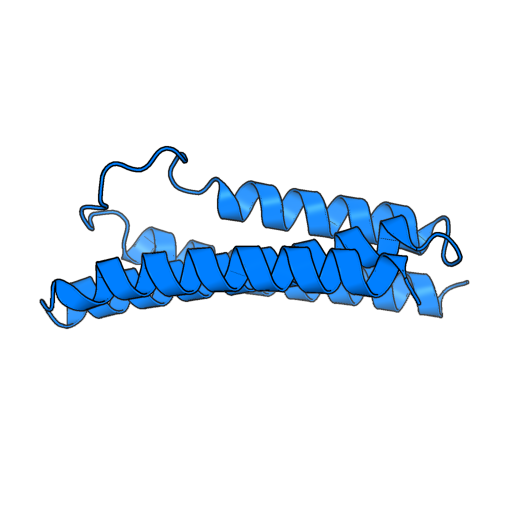 1
ATOM 869 N N . LEU A 1 123 ? 3.404 1.766 18.311 1.00 62.22 123 LEU A N 1
ATOM 870 C CA . LEU A 1 123 ? 3.109 0.845 19.419 1.00 62.22 123 LEU A CA 1
ATOM 871 C C . LEU A 1 123 ? 3.646 1.341 20.771 1.00 62.22 123 LEU A C 1
ATOM 873 O O . LEU A 1 123 ? 3.227 0.825 21.804 1.00 62.22 123 LEU A O 1
ATOM 877 N N . TYR A 1 124 ? 4.572 2.305 20.765 1.00 60.12 124 TYR A N 1
ATOM 878 C CA . TYR A 1 124 ? 5.226 2.842 21.965 1.00 60.12 124 TYR A CA 1
ATOM 879 C C . TYR A 1 124 ? 4.745 4.252 22.364 1.00 60.12 124 TYR A C 1
ATOM 881 O O . TYR A 1 124 ? 5.271 4.812 23.325 1.00 60.12 124 TYR A O 1
ATOM 889 N N . LEU A 1 125 ? 3.772 4.818 21.639 1.00 55.53 125 LEU A N 1
ATOM 890 C CA . LEU A 1 125 ? 3.109 6.101 21.923 1.00 55.53 125 LEU A CA 1
ATOM 891 C C . LEU A 1 125 ? 1.721 5.875 22.532 1.00 55.53 125 LEU A C 1
ATOM 893 O O . LEU A 1 125 ? 1.346 6.669 23.422 1.00 55.53 125 LEU A O 1
#